Protein AF-A0A7W1GN01-F1 (afdb_monomer_lite)

Structure (mmCIF, N/CA/C/O backbone):
data_AF-A0A7W1GN01-F1
#
_entry.id   AF-A0A7W1GN01-F1
#
loop_
_atom_site.group_PDB
_atom_site.id
_atom_site.type_symbol
_atom_site.label_atom_id
_atom_site.label_alt_id
_atom_site.label_comp_id
_atom_site.label_asym_id
_atom_site.label_entity_id
_atom_site.label_seq_id
_atom_site.pdbx_PDB_ins_code
_atom_site.Cartn_x
_atom_site.Cartn_y
_atom_site.Cartn_z
_atom_site.occupancy
_atom_site.B_iso_or_equiv
_atom_site.auth_seq_id
_atom_site.auth_comp_id
_atom_site.auth_asym_id
_atom_site.auth_atom_id
_atom_site.pdbx_PDB_model_num
ATOM 1 N N . ALA A 1 1 ? -16.777 -9.940 -13.813 1.00 77.00 1 ALA A N 1
ATOM 2 C CA . ALA A 1 1 ? -16.220 -9.098 -14.883 1.00 77.00 1 ALA A CA 1
ATOM 3 C C . ALA A 1 1 ? -16.743 -9.637 -16.197 1.00 77.00 1 ALA A C 1
ATOM 5 O O . ALA A 1 1 ? -16.852 -10.854 -16.312 1.00 77.00 1 ALA A O 1
ATOM 6 N N . ASP A 1 2 ? -17.090 -8.756 -17.127 1.00 94.19 2 ASP A N 1
ATOM 7 C CA . ASP A 1 2 ? -17.613 -9.159 -18.437 1.00 94.19 2 ASP A CA 1
ATOM 8 C C . ASP A 1 2 ? -16.519 -9.781 -19.329 1.00 94.19 2 ASP A C 1
ATOM 10 O O . ASP A 1 2 ? -16.838 -10.558 -20.222 1.00 94.19 2 ASP A O 1
ATOM 14 N N . ASP A 1 3 ? -15.243 -9.509 -19.020 1.00 97.56 3 ASP A N 1
ATOM 15 C CA . ASP A 1 3 ? -14.053 -10.146 -19.602 1.00 97.56 3 ASP A CA 1
ATOM 16 C C . ASP A 1 3 ? -13.040 -10.500 -18.482 1.00 97.56 3 ASP A C 1
ATOM 18 O O . ASP A 1 3 ? -12.299 -9.631 -18.006 1.00 97.56 3 ASP A O 1
ATOM 22 N N . PRO A 1 4 ? -13.073 -11.736 -17.944 1.00 97.81 4 PRO A N 1
ATOM 23 C CA . PRO A 1 4 ? -12.194 -12.164 -16.852 1.00 97.81 4 PRO A CA 1
ATOM 24 C C . PRO A 1 4 ? -10.710 -12.242 -17.230 1.00 97.81 4 PRO A C 1
ATOM 26 O O . PRO A 1 4 ? -9.856 -12.003 -16.375 1.00 97.81 4 PRO A O 1
ATOM 29 N N . GLU A 1 5 ? -10.400 -12.594 -18.476 1.00 98.31 5 GLU A N 1
ATOM 30 C CA . GLU A 1 5 ? -9.037 -12.716 -18.986 1.00 98.31 5 GLU A CA 1
ATOM 31 C C . GLU A 1 5 ? -8.364 -11.347 -19.068 1.00 98.31 5 GLU A C 1
ATOM 33 O O . GLU A 1 5 ? -7.294 -11.164 -18.485 1.00 98.31 5 GLU A O 1
ATOM 38 N N . LEU A 1 6 ? -9.025 -10.364 -19.686 1.00 98.44 6 LEU A N 1
ATOM 39 C CA . LEU A 1 6 ? -8.500 -9.001 -19.763 1.00 98.44 6 LEU A CA 1
ATOM 40 C C . LEU A 1 6 ? -8.374 -8.362 -18.372 1.00 98.44 6 LEU A C 1
ATOM 42 O O . LEU A 1 6 ? -7.424 -7.632 -18.096 1.00 98.44 6 LEU A O 1
ATOM 46 N N . ALA A 1 7 ? -9.310 -8.657 -17.463 1.00 98.44 7 ALA A N 1
ATOM 47 C CA . ALA A 1 7 ? -9.218 -8.192 -16.082 1.00 98.44 7 ALA A CA 1
ATOM 48 C C . ALA A 1 7 ? -7.982 -8.759 -15.366 1.00 98.44 7 ALA A C 1
ATOM 50 O O . ALA A 1 7 ? -7.352 -8.047 -14.586 1.00 98.44 7 ALA A O 1
ATOM 51 N N . ARG A 1 8 ? -7.617 -10.020 -15.628 1.00 98.44 8 ARG A N 1
ATOM 52 C CA . ARG A 1 8 ? -6.392 -10.614 -15.083 1.00 98.44 8 ARG A CA 1
ATOM 53 C C . ARG A 1 8 ? -5.145 -9.961 -15.674 1.00 98.44 8 ARG A C 1
ATOM 55 O O . ARG A 1 8 ? -4.271 -9.587 -14.902 1.00 98.44 8 ARG A O 1
ATOM 62 N N . GLU A 1 9 ? -5.094 -9.782 -16.991 1.00 98.38 9 GLU A N 1
ATOM 63 C CA . GLU A 1 9 ? -3.963 -9.131 -17.671 1.00 98.38 9 GLU A CA 1
ATOM 64 C C . GLU A 1 9 ? -3.720 -7.718 -17.121 1.00 98.38 9 GLU A C 1
ATOM 66 O O . GLU A 1 9 ? -2.585 -7.333 -16.852 1.00 98.38 9 GLU A O 1
ATOM 71 N N . LEU A 1 10 ? -4.792 -6.965 -16.851 1.00 97.69 10 LEU A N 1
ATOM 72 C CA . LEU A 1 10 ? -4.685 -5.657 -16.211 1.00 97.69 10 LEU A CA 1
ATOM 73 C C . LEU A 1 10 ? -4.055 -5.738 -14.811 1.00 97.69 10 LEU A C 1
ATOM 75 O O . LEU A 1 10 ? -3.218 -4.904 -14.476 1.00 97.69 10 LEU A O 1
ATOM 79 N N . LEU A 1 11 ? -4.444 -6.718 -13.987 1.00 98.06 11 LEU A N 1
ATOM 80 C CA . LEU A 1 11 ? -3.858 -6.905 -12.653 1.00 98.06 11 LEU A CA 1
ATOM 81 C C . LEU A 1 11 ? -2.374 -7.283 -12.734 1.00 98.06 11 LEU A C 1
ATOM 83 O O . LEU A 1 11 ? -1.572 -6.779 -11.952 1.00 98.06 11 LEU A O 1
ATOM 87 N N . GLU A 1 12 ? -2.009 -8.140 -13.686 1.00 98.12 12 GLU A N 1
ATOM 88 C CA . GLU A 1 12 ? -0.622 -8.540 -13.941 1.00 98.12 12 GLU A CA 1
ATOM 89 C C . GLU A 1 12 ? 0.226 -7.340 -14.393 1.00 98.12 12 GLU A C 1
ATOM 91 O O . GLU A 1 12 ? 1.317 -7.119 -13.862 1.00 98.12 12 GLU A O 1
ATOM 96 N N . TRP A 1 13 ? -0.301 -6.512 -15.299 1.00 98.06 13 TRP A N 1
ATOM 97 C CA . TRP A 1 13 ? 0.351 -5.281 -15.749 1.00 98.06 13 TRP A CA 1
ATOM 98 C C . TRP A 1 13 ? 0.511 -4.258 -14.613 1.00 98.06 13 TRP A C 1
ATOM 100 O O . TRP A 1 13 ? 1.593 -3.703 -14.435 1.00 98.06 13 TRP A O 1
ATOM 110 N N . LEU A 1 14 ? -0.524 -4.045 -13.788 1.00 97.62 14 LEU A N 1
ATOM 111 C CA . LEU A 1 14 ? -0.456 -3.154 -12.617 1.00 97.62 14 LEU A CA 1
ATOM 112 C C . LEU A 1 14 ? 0.596 -3.607 -11.592 1.00 97.62 14 LEU A C 1
ATOM 114 O O . LEU A 1 14 ? 1.227 -2.773 -10.946 1.00 97.62 14 LEU A O 1
ATOM 118 N N . ALA A 1 15 ? 0.792 -4.917 -11.436 1.00 96.69 15 ALA A N 1
ATOM 119 C CA . ALA A 1 15 ? 1.800 -5.479 -10.539 1.00 96.69 15 ALA A CA 1
ATOM 120 C C . ALA A 1 15 ? 3.234 -5.385 -11.095 1.00 96.69 15 ALA A C 1
ATOM 122 O O . ALA A 1 15 ? 4.189 -5.599 -10.348 1.00 96.69 15 ALA A O 1
ATOM 123 N N . THR A 1 16 ? 3.390 -5.074 -12.384 1.00 96.81 16 THR A N 1
ATOM 124 C CA . THR A 1 16 ? 4.672 -5.063 -13.096 1.00 96.81 16 THR A CA 1
ATOM 125 C C . THR A 1 16 ? 4.911 -3.708 -13.765 1.00 96.81 16 THR A C 1
ATOM 127 O O . THR A 1 16 ? 5.183 -2.731 -13.068 1.00 96.81 16 THR A O 1
ATOM 130 N N . ASP A 1 17 ? 4.787 -3.627 -15.091 1.00 96.94 17 ASP A N 1
ATOM 131 C CA . ASP A 1 17 ? 5.152 -2.465 -15.910 1.00 96.94 17 ASP A CA 1
ATOM 132 C C . ASP A 1 17 ? 4.374 -1.191 -15.544 1.00 96.94 17 ASP A C 1
ATOM 134 O O . ASP A 1 17 ? 4.857 -0.075 -15.731 1.00 96.94 17 ASP A O 1
ATOM 138 N N . GLY A 1 18 ? 3.151 -1.342 -15.034 1.00 96.38 18 GLY A N 1
ATOM 139 C CA . GLY A 1 18 ? 2.295 -0.222 -14.658 1.00 96.38 18 GLY A CA 1
ATOM 140 C C . GLY A 1 18 ? 2.626 0.402 -13.305 1.00 96.38 18 GLY A C 1
ATOM 141 O O . GLY A 1 18 ? 2.134 1.493 -13.011 1.00 96.38 18 GLY A O 1
ATOM 142 N N . GLN A 1 19 ? 3.426 -0.265 -12.469 1.00 96.38 19 GLN A N 1
ATOM 143 C CA . GLN A 1 19 ? 3.495 0.081 -11.054 1.00 96.38 19 GLN A CA 1
ATOM 144 C C . GLN A 1 19 ? 4.170 1.430 -10.789 1.00 96.38 19 GLN A C 1
ATOM 146 O O . GLN A 1 19 ? 3.652 2.202 -9.986 1.00 96.38 19 GLN A O 1
ATOM 151 N N . GLU A 1 20 ? 5.264 1.745 -11.491 1.00 95.00 20 GLU A N 1
ATOM 152 C CA . GLU A 1 20 ? 5.976 3.026 -11.346 1.00 95.00 20 GLU A CA 1
ATOM 153 C C . GLU A 1 20 ? 5.037 4.213 -11.605 1.00 95.00 20 GLU A C 1
ATOM 155 O O . GLU A 1 20 ? 4.919 5.128 -10.790 1.00 95.00 20 GLU A O 1
ATOM 160 N N . ALA A 1 21 ? 4.307 4.178 -12.723 1.00 94.62 21 ALA A N 1
ATOM 161 C CA . ALA A 1 21 ? 3.373 5.241 -13.077 1.00 94.62 21 ALA A CA 1
ATOM 162 C C . ALA A 1 21 ? 2.188 5.322 -12.100 1.00 94.62 21 ALA A C 1
ATOM 164 O O . ALA A 1 21 ? 1.688 6.415 -11.827 1.00 94.62 21 ALA A O 1
ATOM 165 N N . PHE A 1 22 ? 1.735 4.178 -11.579 1.00 94.94 22 PHE A N 1
ATOM 166 C CA . PHE A 1 22 ? 0.596 4.110 -10.671 1.00 94.94 22 PHE A CA 1
ATOM 167 C C . PHE A 1 22 ? 0.910 4.735 -9.306 1.00 94.94 22 PHE A C 1
ATOM 169 O O . PHE A 1 22 ? 0.157 5.594 -8.848 1.00 94.94 22 PHE A O 1
ATOM 176 N N . THR A 1 23 ? 2.040 4.375 -8.690 1.00 95.62 23 THR A N 1
ATOM 177 C CA . THR A 1 23 ? 2.438 4.896 -7.370 1.00 95.62 23 THR A CA 1
ATOM 178 C C . THR A 1 23 ? 2.984 6.321 -7.432 1.00 95.62 23 THR A C 1
ATOM 180 O O . THR A 1 23 ? 2.811 7.103 -6.495 1.00 95.62 23 THR A O 1
ATOM 183 N N . ALA A 1 24 ? 3.578 6.727 -8.557 1.00 94.06 24 ALA A N 1
ATOM 184 C CA . ALA A 1 24 ? 4.005 8.110 -8.747 1.00 94.06 24 ALA A CA 1
ATOM 185 C C . ALA A 1 24 ? 2.832 9.104 -8.780 1.00 94.06 24 ALA A C 1
ATOM 187 O O . ALA A 1 24 ? 3.004 10.271 -8.427 1.00 94.06 24 ALA A O 1
ATOM 188 N N . GLY A 1 25 ? 1.637 8.657 -9.181 1.00 95.19 25 GLY A N 1
ATOM 189 C CA . GLY A 1 25 ? 0.443 9.502 -9.244 1.00 95.19 25 GLY A CA 1
ATOM 190 C C . GLY A 1 25 ? -0.118 9.910 -7.877 1.00 95.19 25 GLY A C 1
ATOM 191 O O . GLY A 1 25 ? -0.795 10.935 -7.786 1.00 95.19 25 GLY A O 1
ATOM 192 N N . ASN A 1 26 ? 0.156 9.133 -6.826 1.00 95.69 26 ASN A N 1
ATOM 193 C CA . ASN A 1 26 ? -0.392 9.325 -5.477 1.00 95.69 26 ASN A CA 1
ATOM 194 C C . ASN A 1 26 ? 0.664 9.321 -4.357 1.00 95.69 26 ASN A C 1
ATOM 196 O O . ASN A 1 26 ? 0.292 9.507 -3.201 1.00 95.69 26 ASN A O 1
ATOM 200 N N . PHE A 1 27 ? 1.951 9.176 -4.687 1.00 96.62 27 PHE A N 1
ATOM 201 C CA . PHE A 1 27 ? 3.055 9.102 -3.723 1.00 96.62 27 PHE A CA 1
ATOM 202 C C . PHE A 1 27 ? 2.927 7.919 -2.745 1.00 96.62 27 PHE A C 1
ATOM 204 O O . PHE A 1 27 ? 3.293 8.033 -1.576 1.00 96.62 27 PHE A O 1
ATOM 211 N N . GLU A 1 28 ? 2.407 6.783 -3.214 1.00 96.19 28 GLU A N 1
ATOM 212 C CA . GLU A 1 28 ? 2.411 5.527 -2.454 1.00 96.19 28 GLU A CA 1
ATOM 213 C C . GLU A 1 28 ? 3.716 4.733 -2.660 1.00 96.19 28 GLU A C 1
ATOM 215 O O . GLU A 1 28 ? 4.528 5.039 -3.536 1.00 96.19 28 GLU A O 1
ATOM 220 N N . TYR A 1 29 ? 3.930 3.703 -1.836 1.00 95.94 29 TYR A N 1
ATOM 221 C CA . TYR A 1 29 ? 5.052 2.778 -2.002 1.00 95.94 29 TYR A CA 1
ATOM 222 C C . TYR A 1 29 ? 4.719 1.688 -3.038 1.00 95.94 29 TYR A C 1
ATOM 224 O O . TYR A 1 29 ? 3.614 1.139 -3.009 1.00 95.94 29 TYR A O 1
ATOM 232 N N . PRO A 1 30 ? 5.661 1.331 -3.928 1.00 96.44 30 PRO A N 1
ATOM 233 C CA . PRO A 1 30 ? 5.534 0.158 -4.787 1.00 96.44 30 PRO A CA 1
ATOM 234 C C . PRO A 1 30 ? 5.481 -1.136 -3.965 1.00 96.44 30 PRO A C 1
ATOM 236 O O . PRO A 1 30 ? 6.152 -1.270 -2.943 1.00 96.44 30 PRO A O 1
ATOM 239 N N . VAL A 1 31 ? 4.679 -2.104 -4.421 1.00 95.38 31 VAL A N 1
ATOM 240 C CA . VAL A 1 31 ? 4.620 -3.453 -3.824 1.00 95.38 31 VAL A CA 1
ATOM 241 C C . VAL A 1 31 ? 5.556 -4.438 -4.529 1.00 95.38 31 VAL A C 1
ATOM 243 O O . VAL A 1 31 ? 5.892 -5.477 -3.967 1.00 95.38 31 VAL A O 1
ATOM 246 N N . ASN A 1 32 ? 5.947 -4.140 -5.771 1.00 96.69 32 ASN A N 1
ATOM 247 C CA . ASN A 1 32 ? 6.958 -4.878 -6.512 1.00 96.69 32 ASN A CA 1
ATOM 248 C C . ASN A 1 32 ? 8.338 -4.392 -6.036 1.00 96.69 32 ASN A C 1
ATOM 250 O O . ASN A 1 32 ? 8.644 -3.213 -6.212 1.00 96.69 32 ASN A O 1
ATOM 254 N N . PRO A 1 33 ? 9.174 -5.270 -5.457 1.00 94.62 33 PRO A N 1
ATOM 255 C CA . PRO A 1 33 ? 10.477 -4.886 -4.914 1.00 94.62 33 PRO A CA 1
ATOM 256 C C . PRO A 1 33 ? 11.487 -4.429 -5.977 1.00 94.62 33 PRO A C 1
ATOM 258 O O . PRO A 1 33 ? 12.512 -3.861 -5.614 1.00 94.62 33 PRO A O 1
ATOM 261 N N . ASP A 1 34 ? 11.217 -4.67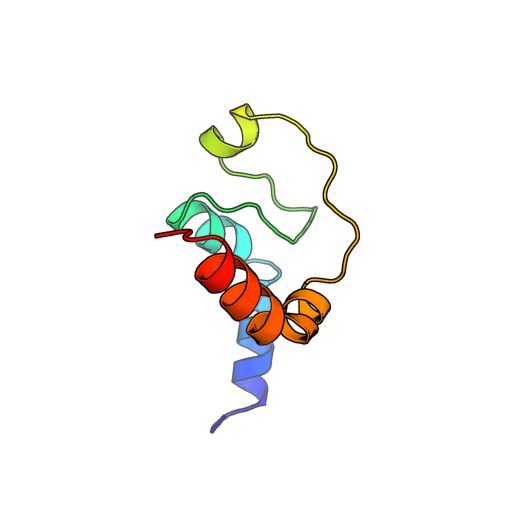3 -7.262 1.00 96.31 34 ASP A N 1
ATOM 262 C CA . ASP A 1 34 ? 12.072 -4.230 -8.369 1.00 96.31 34 AS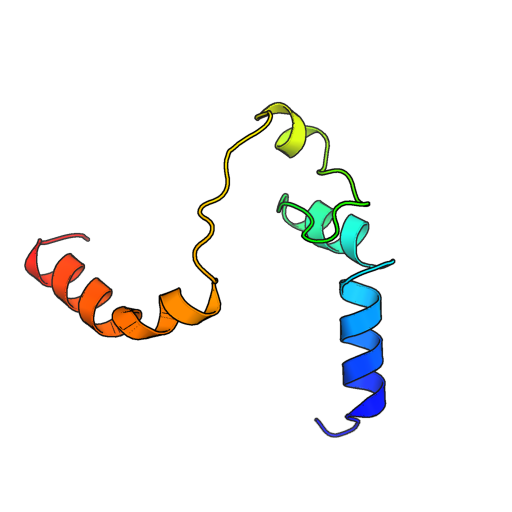P A CA 1
ATOM 263 C C . ASP A 1 34 ? 11.784 -2.778 -8.806 1.00 96.31 34 ASP A C 1
ATOM 265 O O . ASP A 1 34 ? 12.464 -2.256 -9.690 1.00 96.31 34 ASP A O 1
ATOM 269 N N . VAL A 1 35 ? 10.769 -2.126 -8.221 1.00 96.31 35 VAL A N 1
ATOM 270 C CA . VAL A 1 35 ? 10.392 -0.736 -8.510 1.00 96.31 35 VAL A CA 1
ATOM 271 C C . VAL A 1 35 ? 10.767 0.143 -7.322 1.00 96.31 35 VAL A C 1
ATOM 273 O O . VAL A 1 35 ? 10.313 -0.083 -6.202 1.00 96.31 35 VAL A O 1
ATOM 276 N N . ASP A 1 36 ? 11.568 1.176 -7.571 1.00 95.56 36 ASP A N 1
ATOM 277 C CA . ASP A 1 36 ? 11.950 2.138 -6.539 1.00 95.56 36 ASP A CA 1
ATOM 278 C C . ASP A 1 36 ? 10.782 3.089 -6.198 1.00 95.56 36 ASP A C 1
ATOM 280 O O . ASP A 1 36 ? 10.034 3.508 -7.090 1.00 95.56 36 ASP A O 1
ATOM 284 N N . PRO A 1 37 ? 10.615 3.499 -4.925 1.00 96.00 37 PRO A N 1
ATOM 285 C CA . PRO A 1 37 ? 9.698 4.576 -4.571 1.00 96.00 37 PRO A CA 1
ATOM 286 C C . PRO A 1 37 ? 10.094 5.893 -5.247 1.00 96.00 37 PRO A C 1
ATOM 288 O O . PRO A 1 37 ? 11.271 6.168 -5.491 1.00 96.00 37 PRO A O 1
ATOM 291 N N . VAL A 1 38 ? 9.120 6.777 -5.469 1.00 96.50 38 VAL A N 1
ATOM 292 C CA . VAL A 1 38 ? 9.418 8.131 -5.955 1.00 96.50 38 VAL A CA 1
ATOM 293 C C . VAL A 1 38 ? 10.306 8.897 -4.973 1.00 96.50 38 VAL A C 1
ATOM 295 O O . VAL A 1 38 ? 10.208 8.711 -3.761 1.00 96.50 38 VAL A O 1
ATOM 298 N N . ALA A 1 39 ? 11.130 9.813 -5.493 1.00 96.00 39 ALA A N 1
ATOM 299 C CA . ALA A 1 39 ? 12.170 10.509 -4.726 1.00 96.00 39 ALA A CA 1
ATOM 300 C C . ALA A 1 39 ? 11.686 11.078 -3.378 1.00 96.00 39 ALA A C 1
ATOM 302 O O . ALA A 1 39 ? 12.319 10.836 -2.358 1.00 96.00 39 ALA A O 1
ATOM 303 N N . LEU A 1 40 ? 10.534 11.761 -3.358 1.00 95.81 40 LEU A N 1
ATOM 304 C CA . LEU A 1 40 ? 9.966 12.324 -2.126 1.00 95.81 40 LEU A CA 1
ATOM 305 C C . LEU A 1 40 ? 9.665 11.254 -1.063 1.00 95.81 40 LEU A C 1
ATOM 307 O O . LEU A 1 40 ? 9.887 11.479 0.119 1.00 95.81 40 LEU A O 1
ATOM 311 N N . VAL A 1 41 ? 9.146 10.099 -1.478 1.00 96.56 41 VAL A N 1
ATOM 312 C CA . VAL A 1 41 ? 8.796 8.991 -0.578 1.00 96.56 41 VAL A CA 1
ATOM 313 C C . VAL A 1 41 ? 10.061 8.264 -0.113 1.00 96.56 41 VAL A C 1
ATOM 315 O O . VAL A 1 41 ? 10.174 7.900 1.057 1.00 96.56 41 VAL A O 1
ATOM 318 N N . ALA A 1 42 ? 11.047 8.110 -1.001 1.00 96.50 42 ALA A N 1
ATOM 319 C CA . ALA A 1 42 ? 12.343 7.518 -0.676 1.00 96.50 42 ALA A CA 1
ATOM 320 C C . ALA A 1 42 ? 13.128 8.332 0.375 1.00 96.50 42 ALA A C 1
ATOM 322 O O . ALA A 1 42 ? 13.872 7.756 1.167 1.00 96.50 42 ALA A O 1
ATOM 323 N N . GLU A 1 43 ? 12.936 9.656 0.441 1.00 97.81 43 GLU A N 1
ATOM 324 C CA . GLU A 1 43 ? 13.568 10.526 1.448 1.00 97.81 43 GLU A CA 1
ATOM 325 C C . GLU A 1 43 ? 13.155 10.204 2.896 1.00 97.81 43 GLU A C 1
ATOM 327 O O . GLU A 1 43 ? 13.880 10.564 3.825 1.00 97.81 43 GLU A O 1
ATOM 332 N N . PHE A 1 44 ? 12.038 9.499 3.118 1.00 96.94 44 PHE A N 1
ATOM 333 C CA . PHE A 1 44 ? 11.641 9.043 4.457 1.00 96.94 44 PHE A CA 1
ATOM 334 C C . PHE A 1 44 ? 12.504 7.889 4.987 1.00 96.94 44 PHE A C 1
ATOM 336 O O . PHE A 1 44 ? 12.506 7.639 6.194 1.00 96.94 44 PHE A O 1
ATOM 343 N N . GLY A 1 45 ? 13.287 7.246 4.117 1.00 95.56 45 GLY A N 1
ATOM 344 C CA . GLY A 1 45 ? 14.204 6.170 4.471 1.00 95.56 45 GLY A CA 1
ATOM 345 C C . GLY A 1 45 ? 13.540 4.798 4.576 1.00 95.56 45 GLY A C 1
ATOM 346 O O . GLY A 1 45 ? 12.384 4.595 4.207 1.00 95.56 45 GLY A O 1
ATOM 347 N N . GLU A 1 46 ? 14.320 3.834 5.059 1.00 95.38 46 GLU A N 1
ATOM 348 C CA . GLU A 1 46 ? 13.870 2.459 5.265 1.00 95.38 46 GLU A CA 1
ATOM 349 C C . GLU A 1 46 ? 12.997 2.343 6.521 1.00 95.38 46 GLU A C 1
ATOM 351 O O . GLU A 1 46 ? 13.217 3.026 7.525 1.00 95.38 46 GLU A O 1
ATOM 356 N N . PHE A 1 47 ? 12.032 1.428 6.483 1.00 95.38 47 PHE A N 1
ATOM 357 C CA . PHE A 1 47 ? 11.183 1.095 7.618 1.00 95.38 47 PHE A CA 1
ATOM 358 C C . PHE A 1 47 ? 10.975 -0.418 7.701 1.00 95.38 47 PHE A C 1
ATOM 360 O O . PHE A 1 47 ? 11.094 -1.139 6.711 1.00 95.38 47 PHE A O 1
ATOM 367 N N . GLU A 1 48 ? 10.647 -0.901 8.896 1.00 96.25 48 GLU A N 1
ATOM 368 C CA . GLU A 1 48 ? 10.203 -2.277 9.099 1.00 96.25 48 GLU A CA 1
ATOM 369 C C . GLU A 1 48 ? 8.678 -2.327 8.958 1.00 96.25 48 GLU A C 1
ATOM 371 O O . GLU A 1 48 ? 7.953 -1.715 9.745 1.00 96.25 48 GLU A O 1
ATOM 376 N N . ALA A 1 49 ? 8.190 -3.014 7.925 1.00 94.69 49 ALA A N 1
ATOM 377 C CA . ALA A 1 49 ? 6.761 -3.219 7.722 1.00 94.69 49 ALA A CA 1
ATOM 378 C C . ALA A 1 49 ? 6.215 -4.255 8.718 1.00 94.69 49 ALA A C 1
ATOM 380 O O . ALA A 1 49 ? 6.852 -5.281 8.963 1.00 94.69 49 ALA A O 1
ATOM 381 N N . ASP A 1 50 ? 5.013 -4.016 9.249 1.00 96.75 50 ASP A N 1
ATOM 382 C CA . ASP A 1 50 ? 4.291 -5.027 10.025 1.00 96.75 50 ASP A CA 1
ATOM 383 C C . ASP A 1 50 ? 4.038 -6.264 9.133 1.00 96.75 50 ASP A C 1
ATOM 385 O O . ASP A 1 50 ? 3.482 -6.115 8.040 1.00 96.75 50 ASP A O 1
ATOM 389 N N . PRO A 1 51 ? 4.442 -7.481 9.549 1.00 96.19 51 PRO A N 1
ATOM 390 C CA . PRO A 1 51 ? 4.270 -8.689 8.745 1.00 96.19 51 PRO A CA 1
ATOM 391 C C . PRO A 1 51 ? 2.814 -9.181 8.666 1.00 96.19 51 PRO A C 1
ATOM 393 O O . PRO A 1 51 ? 2.551 -10.189 8.002 1.00 96.19 51 PRO A O 1
ATOM 396 N N . LEU A 1 52 ? 1.866 -8.541 9.362 1.00 96.25 52 LEU A N 1
ATOM 397 C CA . LEU A 1 52 ? 0.450 -8.886 9.301 1.00 96.25 52 LEU A CA 1
ATOM 398 C C . LEU A 1 52 ? -0.075 -8.805 7.860 1.00 96.25 52 LEU A C 1
ATOM 400 O O . LEU A 1 52 ? 0.033 -7.788 7.178 1.00 96.25 52 LEU A O 1
ATOM 404 N N . GLN A 1 53 ? -0.714 -9.880 7.398 1.00 94.31 53 GLN A N 1
ATOM 405 C CA . GLN A 1 53 ? -1.353 -9.893 6.085 1.00 94.31 53 GLN A CA 1
ATOM 406 C C . GLN A 1 53 ? -2.491 -8.867 6.044 1.00 94.31 53 GLN A C 1
ATOM 408 O O . GLN A 1 53 ? -3.405 -8.925 6.864 1.00 94.31 53 GLN A O 1
ATOM 413 N N . ALA A 1 54 ? -2.494 -7.984 5.042 1.00 92.06 54 ALA A N 1
ATOM 414 C CA . ALA A 1 54 ? -3.502 -6.927 4.912 1.00 92.06 54 ALA A CA 1
ATOM 415 C C . ALA A 1 54 ? -4.954 -7.453 4.898 1.00 92.06 54 ALA A C 1
ATOM 417 O O . ALA A 1 54 ? -5.863 -6.770 5.364 1.00 92.06 54 ALA A O 1
ATOM 418 N N . ALA A 1 55 ? -5.177 -8.686 4.424 1.00 91.31 55 ALA A N 1
ATOM 419 C CA . ALA A 1 55 ? -6.486 -9.340 4.452 1.00 91.31 55 ALA A CA 1
ATOM 420 C C . ALA A 1 55 ? -7.055 -9.513 5.877 1.00 91.31 55 ALA A C 1
ATOM 422 O O . ALA A 1 55 ? -8.272 -9.479 6.054 1.00 91.31 55 ALA A O 1
ATOM 423 N N . GLU A 1 56 ? -6.198 -9.637 6.896 1.00 94.94 56 GLU A N 1
ATOM 424 C CA . GLU A 1 56 ? -6.608 -9.803 8.297 1.00 94.94 56 GLU A CA 1
ATOM 425 C C . GLU A 1 56 ? -7.159 -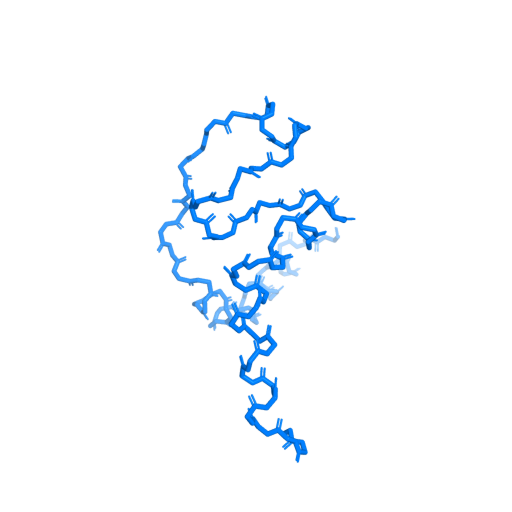8.510 8.914 1.00 94.94 56 GLU A C 1
ATOM 427 O O . GLU A 1 56 ? -7.946 -8.563 9.860 1.00 94.94 56 GLU A O 1
ATOM 432 N N . LEU A 1 57 ? -6.809 -7.340 8.363 1.00 94.25 57 LEU A N 1
ATOM 433 C CA . LEU A 1 57 ? -7.288 -6.045 8.863 1.00 94.25 57 LEU A CA 1
ATOM 434 C C . LEU A 1 57 ? -8.818 -5.922 8.776 1.00 94.25 57 LEU A C 1
ATOM 436 O O . LEU A 1 57 ? -9.441 -5.229 9.582 1.00 94.25 57 LEU A O 1
ATOM 440 N N . GLY A 1 58 ? -9.438 -6.627 7.825 1.00 95.56 58 GLY A N 1
ATOM 441 C CA . GLY A 1 58 ? -10.891 -6.675 7.679 1.00 95.56 58 GLY A CA 1
ATOM 442 C C . GLY A 1 58 ? -11.595 -7.445 8.800 1.00 95.56 58 GLY A C 1
ATOM 443 O O . GLY A 1 58 ? -12.708 -7.076 9.175 1.00 95.56 58 GLY A O 1
ATOM 444 N N . THR A 1 59 ? -10.950 -8.467 9.372 1.00 96.69 59 THR A N 1
ATOM 445 C CA . THR A 1 59 ? -11.549 -9.387 10.357 1.00 96.69 59 THR A CA 1
ATOM 446 C C . THR A 1 59 ? -12.087 -8.656 11.586 1.00 96.69 59 THR A C 1
ATOM 448 O O . THR A 1 59 ? -13.168 -8.982 12.073 1.00 96.69 59 THR A O 1
ATOM 451 N N . TYR A 1 60 ? -11.370 -7.631 12.057 1.00 95.62 60 TYR A N 1
ATOM 452 C CA . TYR A 1 60 ? -11.715 -6.875 13.266 1.00 95.62 60 TYR A CA 1
ATOM 453 C C . TYR A 1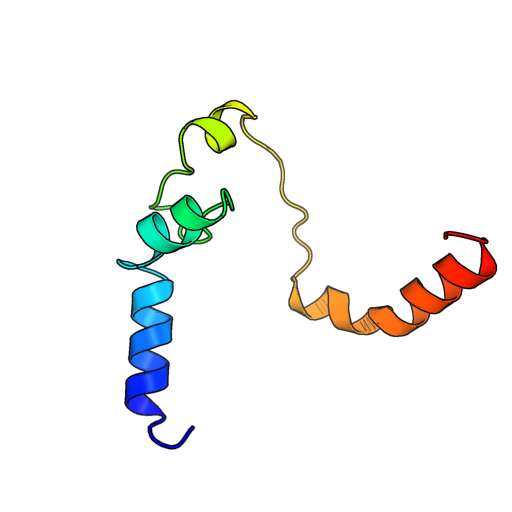 60 ? -12.208 -5.453 12.986 1.00 95.62 60 TYR A C 1
ATOM 455 O O . TYR A 1 60 ? -12.335 -4.661 13.917 1.00 95.62 60 TYR A O 1
ATOM 463 N N . ASN A 1 61 ? -12.514 -5.104 11.732 1.00 96.75 61 ASN A N 1
ATOM 464 C CA . ASN A 1 61 ? -12.866 -3.727 11.381 1.00 96.75 61 ASN A CA 1
ATOM 465 C C . ASN A 1 61 ? -14.086 -3.206 12.170 1.00 96.75 61 ASN A C 1
ATOM 467 O O . ASN A 1 61 ? -14.048 -2.099 12.703 1.00 96.75 61 ASN A O 1
ATOM 471 N N . ALA A 1 62 ? -15.132 -4.026 12.324 1.00 97.25 62 ALA A N 1
ATOM 472 C CA . ALA A 1 62 ? -16.328 -3.649 13.081 1.00 97.25 62 ALA A CA 1
ATOM 473 C C . ALA A 1 62 ? -16.048 -3.448 14.582 1.00 97.25 62 ALA A C 1
ATOM 475 O O . ALA A 1 62 ? -16.537 -2.488 15.181 1.00 97.25 62 ALA A O 1
ATOM 476 N N . ASP A 1 63 ? -15.242 -4.324 15.187 1.00 97.69 63 ASP A N 1
ATOM 477 C CA . ASP A 1 63 ? -14.852 -4.195 16.593 1.00 97.69 63 ASP A CA 1
ATOM 478 C C . ASP A 1 63 ? -13.932 -2.992 16.820 1.00 97.69 63 ASP A C 1
ATOM 480 O O . ASP A 1 63 ? -14.100 -2.280 17.808 1.00 97.69 63 ASP A O 1
ATOM 484 N N . AL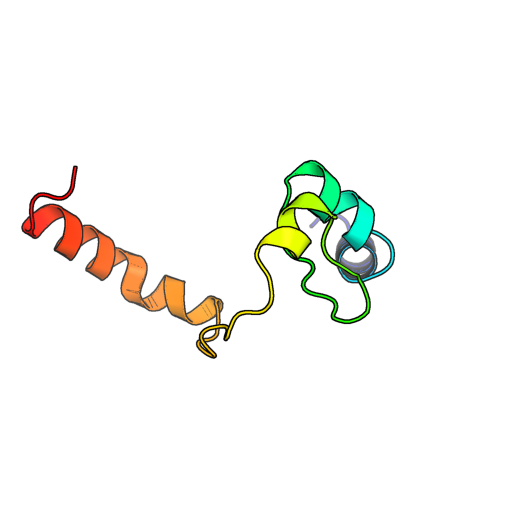A A 1 64 ? -13.018 -2.713 15.886 1.00 97.31 64 ALA A N 1
ATOM 485 C CA . ALA A 1 64 ? -12.152 -1.540 15.933 1.00 97.31 64 ALA A CA 1
ATOM 486 C C . ALA A 1 64 ? -12.965 -0.237 15.881 1.00 97.31 64 ALA A C 1
ATOM 488 O O . ALA A 1 64 ? -12.750 0.650 16.705 1.00 97.31 64 ALA A O 1
ATOM 489 N N . ILE A 1 65 ? -13.944 -0.137 14.972 1.00 97.62 65 ILE A N 1
ATOM 490 C CA . ILE A 1 65 ? -14.845 1.025 14.884 1.00 97.62 65 ILE A CA 1
ATOM 491 C C . ILE A 1 65 ? -15.641 1.199 16.181 1.00 97.62 65 ILE A C 1
ATOM 493 O O . ILE A 1 65 ? -15.729 2.310 16.704 1.00 97.62 65 ILE A O 1
ATOM 497 N N . ARG A 1 66 ? -16.193 0.108 16.727 1.00 98.00 66 ARG A N 1
ATOM 498 C CA . ARG A 1 66 ? -16.925 0.145 17.998 1.00 98.00 66 ARG A CA 1
ATOM 499 C C . ARG A 1 66 ? -16.043 0.638 19.144 1.00 98.00 66 ARG A C 1
ATOM 501 O O . ARG A 1 66 ? -16.473 1.517 19.884 1.00 98.00 66 ARG A O 1
ATOM 508 N N . LEU A 1 67 ? -14.821 0.121 19.261 1.00 98.38 67 LEU A N 1
ATOM 509 C CA . LEU A 1 67 ? -13.877 0.542 20.293 1.00 98.38 67 LEU A CA 1
ATOM 510 C C . LEU A 1 67 ? -13.538 2.032 20.167 1.00 98.38 67 LEU A C 1
ATOM 512 O O . LEU A 1 67 ? -13.622 2.752 21.157 1.00 98.38 67 LEU A O 1
ATOM 516 N N . MET A 1 68 ? -13.211 2.506 18.959 1.00 98.31 68 MET A N 1
ATOM 517 C CA . MET A 1 68 ? -12.925 3.925 18.710 1.00 98.31 68 MET A CA 1
ATOM 518 C C . MET A 1 68 ? -14.090 4.815 19.167 1.00 98.31 68 MET A C 1
ATOM 520 O O . MET A 1 68 ? -13.869 5.772 19.913 1.00 98.31 68 MET A O 1
ATOM 524 N N . ALA A 1 69 ? -15.328 4.443 18.821 1.00 97.88 69 ALA A N 1
ATOM 525 C CA . ALA A 1 69 ? -16.529 5.163 19.239 1.00 97.88 69 ALA A CA 1
ATOM 526 C C . ALA A 1 69 ? -16.749 5.130 20.764 1.00 97.88 69 ALA A C 1
ATOM 528 O O . ALA A 1 69 ? -17.029 6.165 21.366 1.00 97.88 69 ALA A O 1
ATOM 529 N N . GLU A 1 70 ? -16.587 3.970 21.411 1.00 98.19 70 GLU A N 1
ATOM 530 C CA . GLU A 1 70 ? -16.698 3.822 22.872 1.00 98.19 70 GLU A CA 1
ATOM 531 C C . GLU A 1 70 ? -15.645 4.657 23.625 1.00 98.19 70 GLU A C 1
ATOM 533 O O . GLU A 1 70 ? -15.906 5.127 24.734 1.00 98.19 70 GLU A O 1
ATOM 538 N N . THR A 1 71 ? -14.475 4.883 23.017 1.00 98.06 71 THR A N 1
ATOM 539 C CA . THR A 1 71 ? -13.406 5.731 23.571 1.00 98.06 71 THR A CA 1
ATOM 540 C C . THR A 1 71 ? -13.528 7.219 23.234 1.00 98.06 71 THR A C 1
ATOM 542 O O . THR A 1 71 ? -12.721 8.008 23.724 1.00 98.06 71 THR A O 1
ATOM 545 N N . GLY A 1 72 ? -14.528 7.619 22.441 1.00 96.69 72 GLY A N 1
ATOM 546 C CA . GLY A 1 72 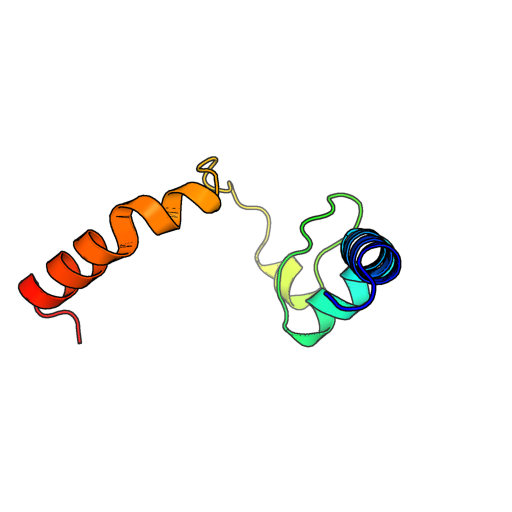? -14.741 9.016 22.052 1.00 96.69 72 GLY A CA 1
ATOM 547 C C . GLY A 1 72 ? -13.732 9.545 21.029 1.00 96.69 72 GLY A C 1
ATOM 548 O O . GLY A 1 72 ? -13.384 10.721 21.080 1.00 96.69 72 GLY A O 1
ATOM 549 N N . TYR A 1 73 ? -13.228 8.686 20.139 1.00 95.25 73 TYR A N 1
ATOM 550 C CA . TYR A 1 73 ? -12.436 9.115 18.985 1.00 95.25 73 TYR A CA 1
ATOM 551 C C . TYR A 1 73 ? -13.377 9.718 17.926 1.00 95.25 73 TYR A C 1
ATOM 553 O O . TYR A 1 73 ? -14.236 9.004 17.403 1.00 95.25 73 TYR A O 1
ATOM 561 N N . GLU A 1 74 ? -13.225 11.017 17.644 1.00 85.56 74 GLU A N 1
ATOM 562 C CA . GLU A 1 74 ? -14.022 11.804 16.681 1.00 85.56 74 GLU A CA 1
ATOM 563 C C . GLU A 1 74 ? -13.200 12.237 15.462 1.00 85.56 74 GLU A C 1
ATOM 565 O O . GLU A 1 74 ? -12.032 12.653 15.648 1.00 85.56 74 GLU A O 1
#

Foldseek 3Di:
DVDPVVVVVVVVCCLPVVVQVVCVVPQDARPNPVHHGDPVNCVVDDDDDDPDDPVCCVVCVVVVVVVCVVVPPD

Radius of gyration: 17.3 Å; chains: 1; bounding box: 32×25×43 Å

Sequence (74 aa):
ADDPELARELLEWLATDGQEAFTAGNFEYPVNPDVDPVALVAEFGEFEADPLQAAELGTYNADAIRLMAETGYE

Secondary structure (DSSP, 8-state):
---HHHHHHHHHHHHTTTHHHHHHTTTPPPSSTTSPPPHHHHTT-------S-GGGGGTTHHHHHHHHHHTT--

pLDDT: mean 95.98, std 2.92, range [77.0, 98.44]